Protein AF-A0A540LXT4-F1 (afdb_monomer)

Radius of gyration: 12.88 Å; Cα contacts (8 Å, |Δi|>4): 40; chains: 1; bounding box: 22×31×29 Å

Solvent-accessible surface area (backbone atoms only — not comparable to full-atom values): 3810 Å² total; per-residue (Å²): 134,55,70,55,31,66,72,62,66,39,88,64,40,52,53,34,57,73,71,43,52,46,44,68,78,35,76,83,62,71,86,86,81,82,63,77,70,32,45,80,57,39,66,75,78,39,43,68,64,46,50,48,54,51,52,63,57,59,72,78,110

pLDDT: mean 94.44, std 7.95, range [50.72, 98.62]

Structure (mmCIF, N/CA/C/O backbone):
data_AF-A0A540LXT4-F1
#
_entry.id   AF-A0A540LXT4-F1
#
loop_
_atom_site.group_PDB
_atom_site.id
_atom_site.type_symbol
_atom_site.label_atom_id
_atom_site.label_alt_id
_atom_site.label_comp_id
_atom_site.label_asym_id
_atom_site.label_entity_id
_atom_site.label_seq_id
_atom_site.pdbx_PDB_ins_code
_atom_site.Cartn_x
_atom_site.Cartn_y
_atom_site.Cartn_z
_atom_site.occupancy
_atom_site.B_iso_or_equiv
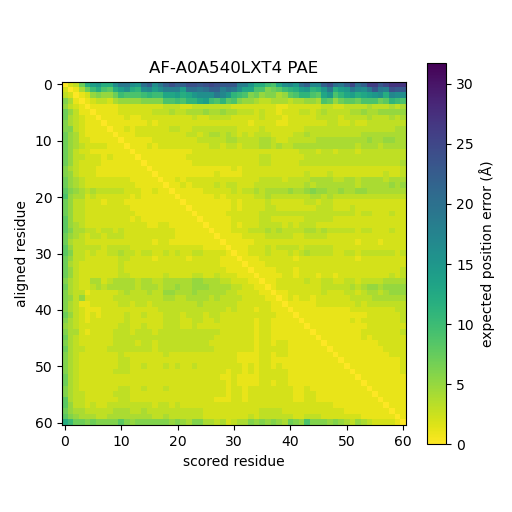_atom_site.auth_seq_id
_atom_site.auth_comp_id
_atom_site.auth_asym_id
_atom_site.auth_atom_id
_atom_site.pdbx_PDB_model_num
ATOM 1 N N . MET A 1 1 ? 3.005 -11.046 -14.502 1.00 50.72 1 MET A N 1
ATOM 2 C CA . MET A 1 1 ? 3.134 -9.811 -13.718 1.00 50.72 1 MET A CA 1
ATOM 3 C C . MET A 1 1 ? 2.901 -10.214 -12.272 1.00 50.72 1 MET A C 1
ATOM 5 O O . MET A 1 1 ? 1.895 -10.857 -11.992 1.00 50.72 1 MET A O 1
ATOM 9 N N . ARG A 1 2 ? 3.933 -10.109 -11.431 1.00 60.44 2 ARG A N 1
ATOM 10 C CA . ARG A 1 2 ? 3.943 -10.556 -10.024 1.00 60.44 2 ARG A CA 1
ATOM 11 C C . ARG A 1 2 ? 4.441 -9.375 -9.197 1.00 60.44 2 ARG A C 1
ATOM 13 O O . ARG A 1 2 ? 5.297 -8.646 -9.684 1.00 60.44 2 ARG A O 1
ATOM 20 N N . ASP A 1 3 ? 3.933 -9.215 -7.981 1.00 76.81 3 ASP A N 1
ATOM 21 C CA . ASP A 1 3 ? 4.625 -8.412 -6.970 1.00 76.81 3 ASP A CA 1
ATOM 22 C C . ASP A 1 3 ? 6.018 -9.020 -6.732 1.00 76.81 3 ASP A C 1
ATOM 24 O O . ASP A 1 3 ? 6.178 -10.246 -6.757 1.00 76.81 3 ASP A O 1
ATOM 28 N N . LEU A 1 4 ? 7.028 -8.170 -6.579 1.00 87.00 4 LEU A N 1
ATOM 29 C CA . LEU A 1 4 ? 8.431 -8.556 -6.460 1.00 87.00 4 LEU A CA 1
ATOM 30 C C . LEU A 1 4 ? 9.033 -8.148 -5.109 1.00 87.00 4 LEU A C 1
ATOM 32 O O . LEU A 1 4 ? 10.232 -8.354 -4.900 1.00 87.00 4 LEU A O 1
ATOM 36 N N . ASP A 1 5 ? 8.243 -7.591 -4.182 1.00 94.81 5 ASP A N 1
ATOM 37 C CA . ASP A 1 5 ? 8.754 -7.222 -2.864 1.00 94.81 5 ASP A CA 1
ATOM 38 C C . ASP A 1 5 ? 9.173 -8.474 -2.073 1.00 94.81 5 ASP A C 1
ATOM 40 O O . ASP A 1 5 ? 8.378 -9.377 -1.780 1.00 94.81 5 ASP A O 1
ATOM 44 N N . ILE A 1 6 ? 10.454 -8.526 -1.700 1.00 93.56 6 ILE A N 1
ATOM 45 C CA . ILE A 1 6 ? 11.039 -9.638 -0.945 1.00 93.56 6 ILE A CA 1
ATOM 46 C C . ILE A 1 6 ? 10.349 -9.854 0.408 1.00 93.56 6 ILE A C 1
ATOM 48 O O . ILE A 1 6 ? 10.213 -10.995 0.847 1.00 93.56 6 ILE A O 1
ATOM 52 N N . THR A 1 7 ? 9.881 -8.787 1.057 1.00 94.81 7 THR A N 1
ATOM 53 C CA . THR A 1 7 ? 9.216 -8.825 2.364 1.00 94.81 7 THR A CA 1
ATOM 54 C C . THR A 1 7 ? 7.806 -9.394 2.260 1.00 94.81 7 THR A C 1
ATOM 56 O O . THR A 1 7 ? 7.397 -10.164 3.131 1.00 94.81 7 THR A O 1
ATOM 59 N N . TYR A 1 8 ? 7.096 -9.122 1.158 1.00 94.94 8 TYR A N 1
ATOM 60 C CA . TYR A 1 8 ? 5.786 -9.717 0.884 1.00 94.94 8 TYR A CA 1
ATOM 61 C C . TYR A 1 8 ? 5.875 -11.229 0.618 1.00 94.94 8 TYR A C 1
ATOM 63 O O . TYR A 1 8 ? 4.921 -11.964 0.874 1.00 94.94 8 TYR A O 1
ATOM 71 N 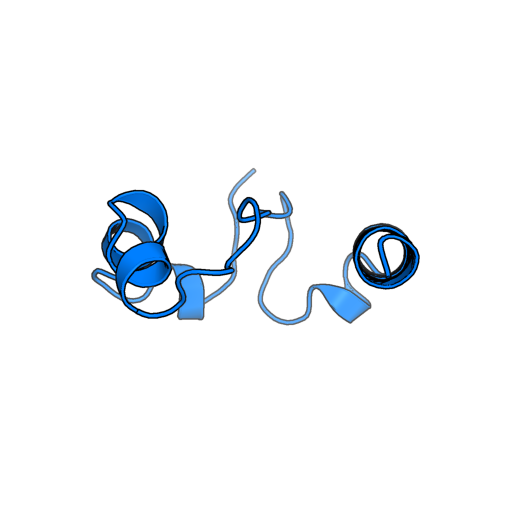N . HIS A 1 9 ? 7.032 -11.716 0.160 1.00 93.12 9 HIS A N 1
ATOM 72 C CA . HIS A 1 9 ? 7.282 -13.128 -0.150 1.00 93.12 9 HIS A CA 1
ATOM 73 C C . HIS A 1 9 ? 7.926 -13.929 0.991 1.00 93.12 9 HIS A C 1
ATOM 75 O O . HIS A 1 9 ? 8.132 -15.138 0.844 1.00 93.12 9 HIS A O 1
ATOM 81 N N . ILE A 1 10 ? 8.206 -13.308 2.143 1.00 95.56 10 ILE A N 1
ATOM 82 C CA . ILE A 1 10 ? 8.630 -14.043 3.341 1.00 95.56 10 ILE A CA 1
ATOM 83 C C . ILE A 1 10 ? 7.537 -15.064 3.710 1.00 95.56 10 ILE A C 1
ATOM 85 O O . ILE A 1 10 ? 6.343 -14.729 3.682 1.00 95.56 10 ILE A O 1
ATOM 89 N N . PRO A 1 11 ? 7.904 -16.309 4.080 1.00 96.69 11 PRO A N 1
ATOM 90 C CA . PRO A 1 11 ? 6.934 -17.325 4.462 1.00 96.69 11 PRO A CA 1
ATOM 91 C C . PRO A 1 11 ? 5.909 -16.802 5.475 1.00 96.69 11 PRO A C 1
ATOM 93 O O . PRO A 1 11 ? 6.257 -16.190 6.480 1.00 96.69 11 PRO A O 1
ATOM 96 N N . SER A 1 12 ? 4.633 -17.092 5.224 1.00 96.06 12 SER A N 1
ATOM 97 C CA . SER A 1 12 ? 3.476 -16.689 6.041 1.00 96.06 12 SER A CA 1
ATOM 98 C C . SER A 1 12 ? 3.043 -15.220 5.970 1.00 96.06 12 SER A C 1
ATOM 100 O O . SER A 1 12 ? 1.925 -14.942 6.400 1.00 96.06 12 SER A O 1
ATOM 102 N N . ILE A 1 13 ? 3.819 -14.292 5.393 1.00 96.62 13 ILE A N 1
ATOM 103 C CA . ILE A 1 13 ? 3.438 -12.865 5.362 1.00 96.62 13 ILE A CA 1
ATOM 104 C C . ILE A 1 13 ? 2.167 -12.625 4.545 1.00 96.62 13 ILE A C 1
ATOM 106 O O . ILE A 1 13 ? 1.227 -12.010 5.050 1.00 96.62 13 ILE A O 1
ATOM 110 N N . GLN A 1 14 ? 2.063 -13.189 3.339 1.00 94.56 14 GLN A N 1
ATOM 111 C CA . GLN A 1 14 ? 0.838 -13.053 2.539 1.00 94.56 14 GLN A CA 1
ATOM 112 C C . GLN A 1 14 ? -0.384 -13.610 3.276 1.00 94.56 14 GLN A C 1
ATOM 114 O O . GLN A 1 14 ? -1.440 -12.986 3.293 1.00 94.56 14 GLN A O 1
ATOM 119 N N . ALA A 1 15 ? -0.236 -14.758 3.946 1.00 96.00 15 ALA A N 1
ATOM 120 C CA . ALA A 1 15 ? -1.310 -15.347 4.738 1.00 96.00 15 ALA A CA 1
ATOM 121 C C . ALA A 1 15 ? -1.675 -14.467 5.942 1.00 96.00 15 ALA A C 1
ATOM 123 O O . ALA A 1 15 ? -2.855 -14.288 6.220 1.00 96.00 15 ALA A O 1
ATOM 124 N N . TYR A 1 16 ? -0.695 -13.886 6.634 1.00 97.75 16 TYR A N 1
ATOM 125 C CA . TYR A 1 16 ? -0.927 -12.967 7.746 1.00 97.75 16 TYR A CA 1
ATOM 126 C C . TYR A 1 16 ? -1.704 -11.718 7.303 1.00 97.75 16 TYR A C 1
ATOM 128 O O . TYR A 1 16 ? -2.679 -11.336 7.956 1.00 97.75 16 TYR A O 1
ATOM 136 N N . ILE A 1 17 ? -1.329 -11.136 6.160 1.00 96.75 17 ILE A N 1
ATOM 137 C CA . ILE A 1 17 ? -1.985 -9.962 5.571 1.00 96.75 17 ILE A CA 1
ATOM 138 C C . ILE A 1 17 ? -3.399 -10.310 5.081 1.00 96.75 17 ILE A C 1
ATOM 140 O O . ILE A 1 17 ? -4.362 -9.635 5.441 1.00 96.75 17 ILE A O 1
ATOM 144 N N . GLN A 1 18 ? -3.547 -11.376 4.289 1.00 94.19 18 GLN A N 1
ATOM 145 C CA . GLN A 1 18 ? -4.797 -11.701 3.591 1.00 94.19 18 GLN A CA 1
ATOM 146 C C . GLN A 1 18 ? -5.814 -12.457 4.460 1.00 94.19 18 GLN A C 1
ATOM 148 O O . GLN A 1 18 ? -7.016 -12.301 4.265 1.00 94.19 18 GLN A O 1
ATOM 153 N N . LYS A 1 19 ? -5.372 -13.263 5.437 1.00 95.81 19 LYS A N 1
ATOM 154 C CA . LYS A 1 19 ? -6.261 -14.072 6.302 1.00 95.81 19 LYS A CA 1
ATOM 155 C C . LYS A 1 19 ? -6.677 -13.355 7.591 1.00 95.81 19 LYS A C 1
ATOM 157 O O . LYS A 1 19 ? -7.125 -13.994 8.537 1.00 95.81 19 LYS A O 1
ATOM 162 N N . GLY A 1 20 ? -6.517 -12.033 7.646 1.00 95.19 20 GLY A N 1
ATOM 163 C CA . GLY A 1 20 ? -7.030 -11.198 8.734 1.00 95.19 20 GLY A CA 1
ATOM 164 C C . GLY A 1 20 ? -6.143 -11.102 9.977 1.00 95.19 20 GLY A C 1
ATOM 165 O O . GLY A 1 20 ? -6.507 -10.376 10.898 1.00 95.19 20 GLY A O 1
ATOM 166 N N . GLY A 1 21 ? -4.974 -11.753 10.007 1.00 97.88 21 GLY A N 1
ATOM 167 C CA . GLY A 1 21 ? -4.008 -11.587 11.099 1.00 97.88 21 GLY A CA 1
ATOM 168 C C . GLY A 1 21 ? -3.575 -10.129 11.248 1.00 97.88 21 GLY A C 1
ATOM 169 O O . GLY A 1 21 ? -3.666 -9.564 12.333 1.00 97.88 21 GLY A O 1
ATOM 170 N N . PHE A 1 22 ? -3.233 -9.485 10.131 1.00 98.19 22 PHE A N 1
ATOM 171 C CA . PHE A 1 22 ? -2.818 -8.086 10.134 1.00 98.19 22 PHE A CA 1
ATOM 172 C C . PHE A 1 22 ? -3.951 -7.128 10.526 1.00 98.19 22 PHE A C 1
ATOM 174 O O . PHE A 1 22 ? -3.750 -6.207 11.310 1.00 98.19 22 PHE A O 1
ATOM 181 N N . LYS A 1 23 ? -5.177 -7.381 10.052 1.00 98.25 23 LYS A N 1
ATOM 182 C CA . LYS A 1 23 ? -6.361 -6.581 10.407 1.00 98.25 23 LYS A CA 1
ATOM 183 C C . LYS A 1 23 ? -6.752 -6.727 11.881 1.00 98.25 23 LYS A C 1
ATOM 185 O O . LYS A 1 23 ? -7.232 -5.764 12.470 1.00 98.25 23 LYS A O 1
ATOM 190 N N . ARG A 1 24 ? -6.559 -7.910 12.472 1.00 98.19 24 ARG A N 1
ATOM 191 C CA . ARG A 1 24 ? -6.771 -8.137 13.908 1.00 98.19 24 ARG A CA 1
ATOM 192 C C . ARG A 1 24 ? -5.817 -7.280 14.739 1.00 98.19 24 ARG A C 1
ATOM 194 O O . ARG A 1 24 ? -6.258 -6.657 15.697 1.00 98.19 24 ARG A O 1
ATOM 201 N N . ASP A 1 25 ? -4.545 -7.239 14.354 1.00 98.50 25 ASP A N 1
ATOM 202 C CA . ASP A 1 25 ? -3.511 -6.524 15.108 1.00 98.50 25 ASP A CA 1
ATOM 203 C C . ASP A 1 25 ? -3.529 -5.005 14.816 1.00 98.50 25 ASP A C 1
ATOM 205 O O . ASP A 1 25 ? -3.136 -4.205 15.662 1.00 98.50 25 ASP A O 1
ATOM 209 N N . VAL A 1 26 ? -4.058 -4.590 13.655 1.00 98.19 26 VAL A N 1
ATOM 210 C CA . VAL A 1 26 ? -4.263 -3.186 13.253 1.00 98.19 26 VAL A CA 1
ATOM 211 C C . VAL A 1 26 ?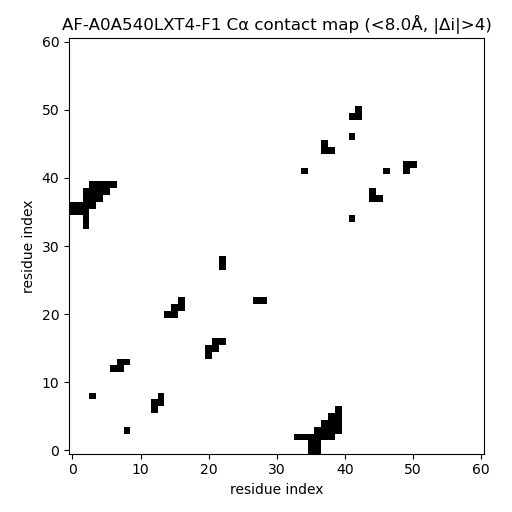 -5.750 -2.939 12.923 1.00 98.19 26 VAL A C 1
ATOM 213 O O . VAL A 1 26 ? -6.141 -2.925 11.750 1.00 98.19 26 VAL A O 1
ATOM 216 N N . PRO A 1 27 ? -6.621 -2.702 13.928 1.00 97.88 27 PRO A N 1
ATOM 217 C CA . PRO A 1 27 ? -8.078 -2.675 13.740 1.00 97.88 27 PRO A CA 1
ATOM 218 C C . PRO A 1 27 ? -8.583 -1.612 12.759 1.00 97.88 27 PRO A C 1
ATOM 220 O O . PRO A 1 27 ? -9.592 -1.817 12.083 1.00 97.88 27 PRO A O 1
ATOM 223 N N . PHE A 1 28 ? -7.865 -0.495 12.614 1.00 97.56 28 PHE A N 1
ATOM 224 C CA . PHE A 1 28 ? -8.215 0.596 11.695 1.00 97.56 28 PHE A CA 1
ATOM 225 C C . PHE A 1 28 ? -7.547 0.495 10.314 1.00 97.56 28 PHE A C 1
ATOM 227 O O . PHE A 1 28 ? -7.736 1.384 9.482 1.00 97.56 28 PHE A O 1
ATOM 234 N N . LEU A 1 29 ? -6.815 -0.595 10.039 1.00 97.75 29 LEU A N 1
ATOM 235 C CA . LEU A 1 29 ? -6.194 -0.855 8.738 1.00 97.75 29 LEU A CA 1
ATOM 236 C C . LEU A 1 29 ? -7.237 -0.746 7.617 1.00 97.75 29 LEU A C 1
ATOM 238 O O . LEU A 1 29 ? -8.272 -1.419 7.659 1.00 97.75 29 LEU A O 1
ATOM 242 N N . GLN A 1 30 ? -6.980 0.111 6.632 1.00 96.38 30 GLN A N 1
ATOM 243 C CA . GLN A 1 30 ? -7.821 0.215 5.438 1.00 96.38 30 GLN A CA 1
ATOM 244 C C . GLN A 1 30 ? -7.556 -0.962 4.485 1.00 96.38 30 GLN A C 1
ATOM 246 O O . GLN A 1 30 ? -6.809 -1.884 4.799 1.00 96.38 30 GLN A O 1
ATOM 251 N N . LYS A 1 31 ? -8.188 -0.965 3.309 1.00 94.12 31 LYS A N 1
ATOM 252 C CA . LYS A 1 31 ? -7.938 -1.995 2.294 1.00 94.12 31 LYS A CA 1
ATOM 253 C C . LYS A 1 31 ? -6.444 -2.039 1.932 1.00 94.12 31 LYS A C 1
ATOM 255 O O . LYS A 1 31 ? -5.864 -1.007 1.608 1.00 94.12 31 LYS A O 1
ATOM 260 N N . VAL A 1 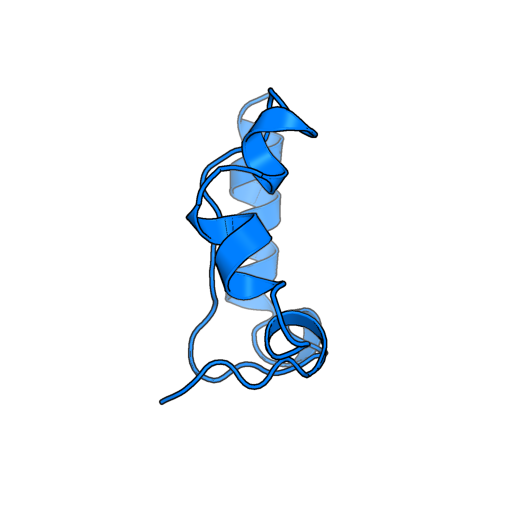32 ? -5.856 -3.235 1.964 1.00 95.12 32 VAL A N 1
ATOM 261 C CA . VAL A 1 32 ? -4.483 -3.480 1.498 1.00 95.12 32 VAL A CA 1
ATOM 262 C C . VAL A 1 32 ? -4.420 -3.259 -0.013 1.00 95.12 32 VAL A C 1
ATOM 264 O O . VAL A 1 32 ? -5.286 -3.744 -0.747 1.00 95.12 32 VAL A O 1
ATOM 267 N N . VAL A 1 33 ? -3.397 -2.537 -0.460 1.00 95.19 33 VAL A N 1
ATOM 268 C CA . VAL A 1 33 ? -3.088 -2.303 -1.874 1.00 95.19 33 VAL A CA 1
ATOM 269 C C . VAL A 1 33 ? -1.813 -3.070 -2.207 1.00 95.19 33 VAL A C 1
ATOM 271 O O . VAL A 1 33 ? -0.841 -2.992 -1.461 1.00 95.19 33 VAL A O 1
ATOM 274 N N . VAL A 1 34 ? -1.841 -3.826 -3.302 1.00 93.81 34 VAL A N 1
ATOM 275 C CA . VAL A 1 34 ? -0.668 -4.478 -3.893 1.00 93.81 34 VAL A CA 1
ATOM 276 C C . VAL A 1 34 ? -0.493 -3.849 -5.267 1.00 93.81 34 VAL A C 1
ATOM 278 O O . VAL A 1 34 ? -1.431 -3.885 -6.062 1.00 93.81 34 VAL A O 1
ATOM 281 N N . ILE A 1 35 ? 0.664 -3.235 -5.506 1.00 93.69 35 ILE A N 1
ATOM 282 C CA . ILE A 1 35 ? 0.973 -2.566 -6.772 1.00 93.69 35 ILE A CA 1
ATOM 283 C C . ILE A 1 35 ? 1.623 -3.594 -7.697 1.00 93.69 35 ILE A C 1
ATOM 285 O O . ILE A 1 35 ? 2.628 -4.211 -7.345 1.00 93.69 35 ILE A O 1
ATOM 289 N N . GLU A 1 36 ? 1.020 -3.818 -8.862 1.00 90.88 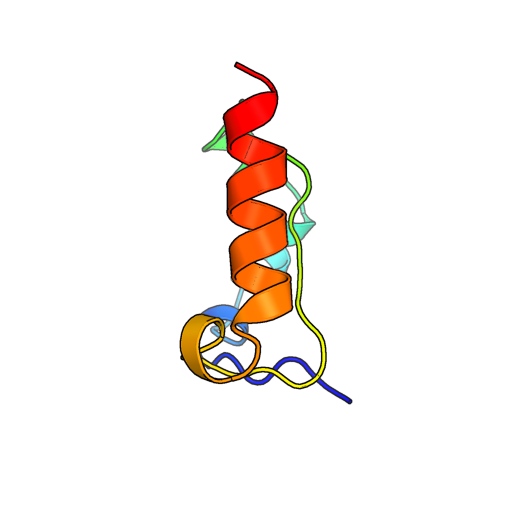36 GLU A N 1
ATOM 290 C CA . GLU A 1 36 ? 1.526 -4.790 -9.830 1.00 90.88 36 GLU A CA 1
ATOM 291 C C . GLU A 1 36 ? 2.836 -4.312 -10.477 1.00 90.88 36 GLU A C 1
ATOM 293 O O . GLU A 1 36 ? 3.030 -3.125 -10.755 1.00 90.88 36 GLU A O 1
ATOM 298 N N . ASP A 1 37 ? 3.740 -5.265 -10.729 1.00 89.38 37 ASP A N 1
ATOM 299 C CA . ASP A 1 37 ? 5.056 -5.038 -11.340 1.00 89.38 37 ASP A CA 1
ATOM 300 C C . ASP A 1 37 ? 5.900 -3.967 -10.633 1.00 89.38 37 ASP A C 1
ATOM 302 O O . ASP A 1 37 ? 6.601 -3.182 -11.278 1.00 89.38 37 ASP A O 1
ATOM 306 N N . ALA A 1 38 ? 5.817 -3.945 -9.304 1.00 92.25 38 ALA A N 1
ATOM 307 C CA . ALA A 1 38 ? 6.707 -3.198 -8.433 1.00 92.25 38 ALA A CA 1
ATOM 308 C C . ALA A 1 38 ? 7.393 -4.149 -7.435 1.00 92.25 38 ALA A C 1
ATOM 310 O O . ALA A 1 38 ? 6.869 -5.217 -7.109 1.00 92.25 38 ALA A O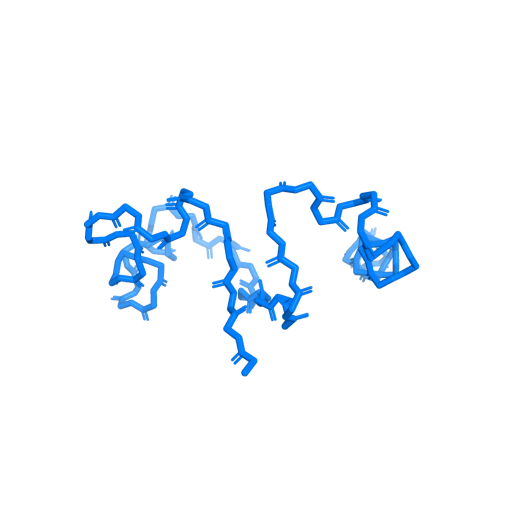 1
ATOM 311 N N . ALA A 1 39 ? 8.596 -3.785 -7.001 1.00 93.75 39 ALA A N 1
ATOM 312 C CA . ALA A 1 39 ? 9.406 -4.505 -6.030 1.00 93.75 39 ALA A CA 1
ATOM 313 C C . ALA A 1 39 ? 9.507 -3.702 -4.723 1.00 93.75 39 ALA A C 1
ATOM 315 O O . ALA A 1 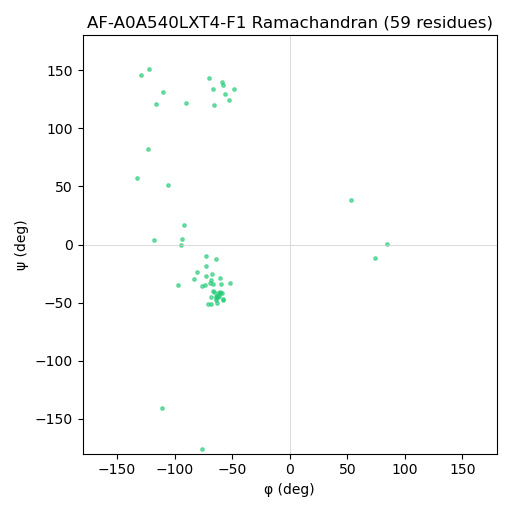39 ? 8.539 -3.111 -4.262 1.00 93.75 39 ALA A O 1
ATOM 316 N N . HIS A 1 40 ? 10.683 -3.689 -4.095 1.00 95.06 40 HIS A N 1
ATOM 317 C CA . HIS A 1 40 ? 10.854 -3.136 -2.752 1.00 95.06 40 HIS A CA 1
ATOM 318 C C . HIS A 1 40 ? 10.797 -1.598 -2.684 1.00 95.06 40 HIS A C 1
ATOM 320 O O . HIS A 1 40 ? 10.426 -1.033 -1.658 1.00 95.06 40 HIS A O 1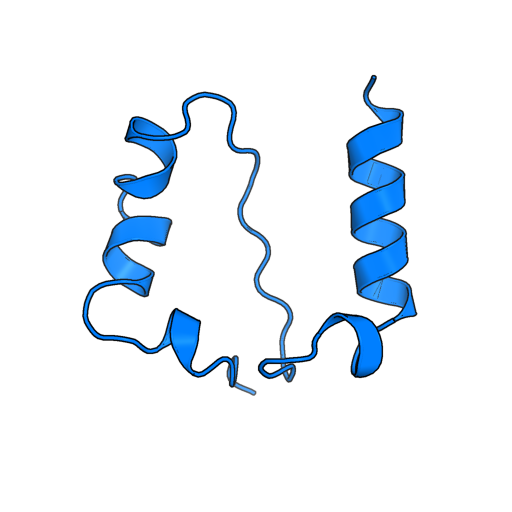
ATOM 326 N N . PHE A 1 41 ? 11.151 -0.897 -3.766 1.00 96.06 41 PHE A N 1
ATOM 327 C CA . PHE A 1 41 ? 11.223 0.569 -3.793 1.00 96.06 41 PHE A CA 1
ATOM 328 C C . PHE A 1 41 ? 10.043 1.183 -4.558 1.00 96.06 41 PHE A C 1
ATOM 330 O O . PHE A 1 41 ? 10.227 2.027 -5.437 1.00 96.06 41 PHE A O 1
ATOM 337 N N . ILE A 1 42 ? 8.814 0.783 -4.211 1.00 96.12 42 ILE A N 1
ATOM 338 C CA . ILE A 1 42 ? 7.580 1.175 -4.921 1.00 96.12 42 ILE A CA 1
ATOM 339 C C . ILE A 1 42 ? 7.427 2.690 -5.115 1.00 96.12 42 ILE A C 1
ATOM 341 O O . ILE A 1 42 ? 6.908 3.142 -6.129 1.00 96.12 42 ILE A O 1
ATOM 345 N N . ASN A 1 43 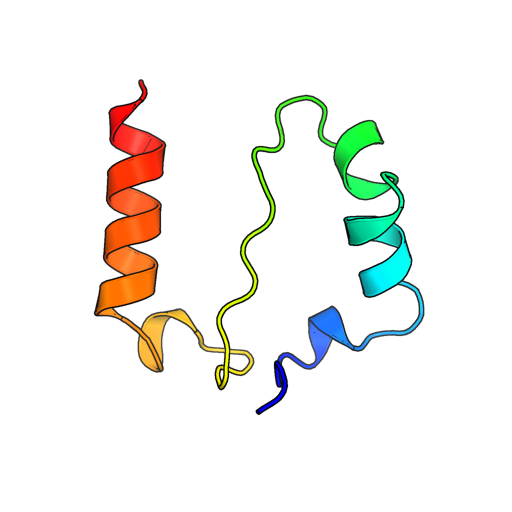? 7.913 3.499 -4.173 1.00 97.31 43 ASN A N 1
ATOM 346 C CA . ASN A 1 43 ? 7.825 4.956 -4.230 1.00 97.31 43 ASN A CA 1
ATOM 347 C C . ASN A 1 43 ? 8.776 5.584 -5.263 1.00 97.31 43 ASN A C 1
ATOM 349 O O . ASN A 1 43 ? 8.579 6.736 -5.636 1.00 97.31 43 ASN A O 1
ATOM 353 N N . GLN A 1 44 ? 9.804 4.856 -5.705 1.00 97.62 44 GLN A N 1
ATOM 354 C CA . GLN A 1 44 ? 10.690 5.257 -6.802 1.00 97.62 44 GLN A CA 1
ATOM 355 C C . GLN A 1 44 ? 10.269 4.609 -8.125 1.00 97.62 44 GLN A C 1
ATOM 357 O O . GLN A 1 44 ? 10.382 5.235 -9.173 1.00 97.62 44 GLN A O 1
ATOM 362 N N . GLU A 1 45 ? 9.769 3.373 -8.080 1.00 95.94 45 GLU A N 1
ATOM 363 C CA . GLU A 1 45 ? 9.345 2.622 -9.268 1.00 95.94 45 GLU A CA 1
ATOM 364 C C . GLU A 1 45 ? 7.992 3.096 -9.822 1.00 95.94 45 GLU A C 1
ATOM 366 O O . GLU A 1 45 ? 7.788 3.115 -11.037 1.00 95.94 45 GLU A O 1
ATOM 371 N N . LYS A 1 46 ? 7.066 3.485 -8.936 1.00 95.94 46 LYS A N 1
ATOM 372 C CA . LYS A 1 46 ? 5.688 3.905 -9.246 1.00 95.94 46 LYS A CA 1
ATOM 373 C C . LYS A 1 46 ? 5.332 5.211 -8.508 1.00 95.94 46 LYS A C 1
ATOM 375 O O . LYS A 1 46 ? 4.371 5.247 -7.736 1.00 95.94 46 LYS A O 1
ATOM 380 N N . PRO A 1 47 ? 6.105 6.297 -8.704 1.00 97.56 47 PRO A N 1
ATOM 381 C CA . PRO A 1 47 ? 6.019 7.501 -7.876 1.00 97.56 47 PRO A CA 1
ATOM 382 C C . PRO A 1 47 ? 4.641 8.169 -7.919 1.00 97.56 47 PRO A C 1
ATOM 384 O O . PRO A 1 47 ? 4.137 8.580 -6.873 1.00 97.56 47 PRO A O 1
ATOM 387 N N . ASP A 1 48 ? 4.009 8.236 -9.092 1.00 98.31 48 ASP A N 1
ATOM 388 C CA . ASP A 1 48 ? 2.700 8.879 -9.258 1.00 98.31 48 ASP A CA 1
ATOM 389 C C . ASP A 1 48 ? 1.586 8.090 -8.558 1.00 98.31 48 ASP A C 1
ATOM 391 O O . ASP A 1 48 ? 0.787 8.662 -7.819 1.00 98.31 48 ASP A O 1
ATOM 395 N N . GLU A 1 49 ? 1.566 6.764 -8.724 1.00 97.81 49 GLU A N 1
ATOM 396 C CA . GLU A 1 49 ? 0.572 5.877 -8.107 1.00 97.81 49 GLU A CA 1
ATOM 397 C C . GLU A 1 49 ? 0.685 5.887 -6.577 1.00 97.81 49 GLU A C 1
ATOM 399 O O . GLU A 1 49 ? -0.312 6.068 -5.873 1.00 97.81 49 GLU A O 1
ATOM 404 N N . VAL A 1 50 ? 1.909 5.780 -6.048 1.00 97.94 50 VAL A N 1
ATOM 405 C CA . VAL A 1 50 ? 2.154 5.859 -4.601 1.00 97.94 50 VAL A CA 1
ATOM 406 C C . VAL A 1 50 ? 1.766 7.235 -4.056 1.00 97.94 50 VAL A C 1
ATOM 408 O O . VAL A 1 50 ? 1.088 7.314 -3.030 1.00 97.94 50 VAL A O 1
ATOM 411 N N . SER A 1 51 ? 2.137 8.320 -4.744 1.00 98.56 51 SER A N 1
ATOM 412 C CA . SER A 1 51 ? 1.789 9.683 -4.319 1.00 98.56 51 SER A CA 1
ATOM 413 C C . SER A 1 51 ? 0.277 9.904 -4.300 1.00 98.56 51 SER A C 1
ATOM 415 O O . SER A 1 51 ? -0.247 10.477 -3.342 1.00 98.56 51 SER A O 1
ATOM 417 N N . GLN A 1 52 ? -0.438 9.397 -5.308 1.00 98.56 52 GLN A N 1
ATOM 418 C CA . GLN A 1 52 ? -1.893 9.476 -5.374 1.00 98.56 52 GLN A CA 1
ATOM 419 C C . GLN A 1 52 ? -2.548 8.701 -4.223 1.00 98.56 52 GLN A C 1
ATOM 421 O O . GLN A 1 52 ? -3.426 9.236 -3.547 1.00 98.56 52 GLN A O 1
ATOM 426 N N . HIS A 1 53 ? -2.075 7.487 -3.919 1.00 98.19 53 HIS A N 1
ATOM 427 C CA . HIS A 1 53 ? -2.572 6.707 -2.781 1.00 98.19 53 HIS A CA 1
ATOM 428 C C . HIS A 1 53 ? -2.376 7.412 -1.436 1.00 98.19 53 HIS A C 1
ATOM 430 O O . HIS A 1 53 ? -3.283 7.393 -0.598 1.00 98.19 53 HIS A O 1
ATOM 436 N N . VAL A 1 54 ? -1.217 8.045 -1.225 1.00 98.38 54 VAL A N 1
ATOM 437 C CA . VAL A 1 54 ? -0.951 8.830 -0.013 1.00 98.38 54 VAL A CA 1
ATOM 438 C C . VAL A 1 54 ? -1.909 10.018 0.066 1.00 98.38 54 VAL A C 1
ATOM 440 O O . VAL A 1 54 ? -2.573 10.183 1.091 1.00 98.38 54 VAL A O 1
ATOM 443 N N . TYR A 1 55 ? -2.026 10.803 -1.011 1.00 98.62 55 TYR A N 1
ATOM 444 C CA . TYR A 1 55 ? -2.914 11.967 -1.078 1.00 98.62 55 TYR A CA 1
ATOM 445 C C . TYR A 1 55 ? -4.380 11.595 -0.802 1.00 98.62 55 TYR A C 1
ATOM 447 O O . TYR A 1 55 ? -5.037 12.216 0.038 1.00 98.62 55 TYR A O 1
ATOM 455 N N . ASP A 1 56 ? -4.883 10.540 -1.443 1.00 98.19 56 ASP A N 1
ATOM 456 C CA . ASP A 1 56 ? -6.267 10.086 -1.287 1.00 98.19 56 ASP A CA 1
ATOM 457 C C . ASP A 1 56 ? -6.556 9.515 0.102 1.00 98.19 56 ASP A C 1
ATOM 459 O O . ASP A 1 56 ? -7.690 9.588 0.583 1.00 98.19 56 ASP A O 1
ATOM 463 N N . PHE A 1 57 ? -5.559 8.919 0.760 1.00 98.12 57 PHE A N 1
ATOM 464 C CA . PHE A 1 57 ? -5.713 8.428 2.123 1.00 98.12 57 PHE A CA 1
ATOM 465 C C . PHE A 1 57 ? -5.814 9.581 3.124 1.00 98.12 57 PHE A C 1
ATOM 467 O O . PHE A 1 57 ? -6.758 9.603 3.915 1.00 98.12 57 PHE A O 1
ATOM 474 N N . ILE A 1 58 ? -4.879 10.538 3.081 1.00 98.19 58 ILE A N 1
ATOM 475 C CA . ILE A 1 58 ? -4.821 11.622 4.074 1.00 98.19 58 ILE A CA 1
ATOM 476 C C . ILE A 1 58 ? -5.991 12.598 3.942 1.00 98.19 58 ILE A C 1
ATOM 478 O O . ILE A 1 58 ? -6.481 13.074 4.954 1.00 98.19 58 ILE A O 1
ATOM 482 N N . LYS A 1 59 ? -6.500 12.835 2.724 1.00 98.25 59 LYS A N 1
ATOM 483 C CA . LYS A 1 59 ? -7.630 13.744 2.456 1.00 98.25 59 LYS A CA 1
ATOM 484 C C . LYS A 1 59 ? -8.960 13.299 3.087 1.00 98.25 59 LYS A C 1
ATOM 486 O O . LYS A 1 59 ? -9.924 14.059 3.098 1.00 98.25 59 LYS A O 1
ATOM 491 N N . LYS A 1 60 ? -9.048 12.060 3.577 1.00 97.06 60 LYS A N 1
ATOM 492 C CA . LYS A 1 60 ? -10.236 11.547 4.281 1.00 97.06 60 LYS A CA 1
ATOM 493 C C . LYS A 1 60 ? -10.393 12.131 5.690 1.00 97.06 60 LYS A C 1
ATOM 495 O O . LYS A 1 60 ? -11.433 11.890 6.304 1.00 97.06 60 LYS A O 1
ATOM 500 N N . PHE A 1 61 ? -9.380 12.839 6.185 1.00 94.88 61 PHE A N 1
ATOM 501 C CA . PHE A 1 61 ? -9.285 13.412 7.525 1.00 94.88 61 PHE A CA 1
ATOM 502 C C . PHE A 1 61 ? -8.955 14.905 7.435 1.00 94.88 61 PHE A C 1
ATOM 504 O O . PHE A 1 61 ? -9.332 15.623 8.385 1.00 94.88 61 PHE A O 1
#

Organism: Malus baccata (NCBI:txid106549)

Sequence (61 aa):
MRDLDITYHIPSIQAYIQKGGFKRDVPFLQKVVVIEDAAHFINQEKPDEVSQHVYDFIKKF

InterPro domains:
  IPR029058 Alpha/Beta hydrolase fold [G3DSA:3.40.50.1820] (2-61)
  IPR029058 Alpha/Beta hydrolase fold [SSF53474] (19-60)

Foldseek 3Di:
DDEAEPQCPPPCNVVCLVVCVVCVVVVPDDDDDGDPPYYNPCCVVPVVVVVVVVVVVVVVD

Mean predicted aligned error: 2.96 Å

Nearest PDB structures (foldseek):
  8jy1-assembly1_A  TM=9.856E-01  e=2.688E-04  Mangifera indica
  5xmd-assembly2_D-3  TM=9.966E-01  e=1.076E-03  Vigna radiata
  5xmd-assembly2_B  TM=9.920E-01  e=1.236E-03  Vigna radiata
  5xmd-assembly1_C-2  TM=1.001E+00  e=1.522E-03  Vigna radiata
  7cg2-assembly1_B  TM=9.854E-01  e=4.305E-03  Vigna radiata

Secondary structure (DSSP, 8-state):
-----TTTTSTTHHHHHHTTHHHHHSTT-------TT--TTHHHHSHHHHHHHHHHHHTT-